Protein AF-A0A8S3EAR9-F1 (afdb_monomer_lite)

pLDDT: mean 70.37, std 11.22, range [48.94, 88.38]

Foldseek 3Di:
DVVVLVVQLVVCVVPDPDDSVVSNVVSVVPPPCVCVVVPPDVVVVVVVVVVVPPPQQADPVRHGPPVVQQDPVRDGDD

Secondary structure (DSSP, 8-state):
-HHHHHHHHHHHHHH--S-HHHHHHHHHHHS--TTGGGS--HHHHHHHHHHHS--PPP-TTSPPPHHHHB-TTSPBP-

Radius of gyration: 26.93 Å; chains: 1; bounding box: 48×26×69 Å

Structure (mmCIF, N/CA/C/O backbone):
data_AF-A0A8S3EAR9-F1
#
_entry.id   AF-A0A8S3EAR9-F1
#
loop_
_atom_site.group_PDB
_atom_site.id
_atom_site.type_symbol
_atom_site.label_atom_id
_atom_site.label_alt_id
_atom_site.label_comp_id
_atom_site.label_asym_id
_atom_site.label_entity_id
_atom_site.label_seq_id
_atom_site.pdbx_PDB_ins_code
_atom_site.Cartn_x
_atom_site.Cartn_y
_atom_site.Cartn_z
_atom_site.occupancy
_atom_site.B_iso_or_equiv
_atom_site.auth_seq_id
_atom_site.auth_comp_id
_atom_site.auth_asym_id
_atom_site.auth_atom_id
_atom_site.pdbx_PDB_model_num
ATOM 1 N N . PRO A 1 1 ? 7.972 -6.996 13.777 1.00 61.53 1 PRO A N 1
ATOM 2 C CA . PRO A 1 1 ? 6.810 -6.135 13.440 1.00 61.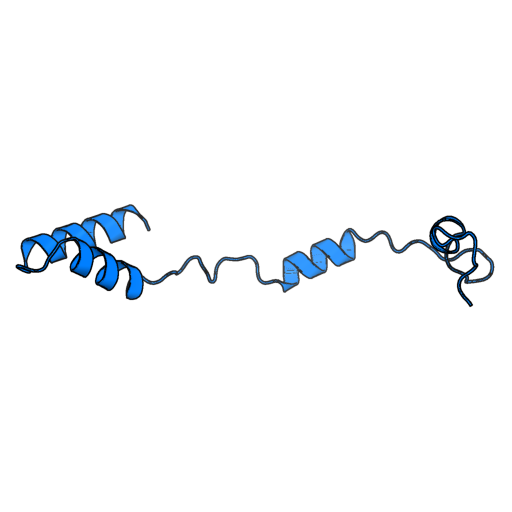53 1 PRO A CA 1
ATOM 3 C C . PRO A 1 1 ? 5.444 -6.837 13.607 1.00 61.53 1 PRO A C 1
ATOM 5 O O . PRO A 1 1 ? 4.737 -6.548 14.562 1.00 61.53 1 PRO A O 1
ATOM 8 N N . ALA A 1 2 ? 5.090 -7.833 12.781 1.00 66.38 2 ALA A N 1
ATOM 9 C CA . ALA A 1 2 ? 3.744 -8.439 12.791 1.00 66.38 2 ALA A CA 1
ATOM 10 C C . ALA A 1 2 ? 3.307 -9.075 14.135 1.00 66.38 2 ALA A C 1
ATOM 12 O O . ALA A 1 2 ? 2.130 -9.054 14.489 1.00 66.38 2 ALA A O 1
ATOM 13 N N . ILE A 1 3 ? 4.256 -9.612 14.912 1.00 74.62 3 ILE A N 1
ATOM 14 C CA . ILE A 1 3 ? 3.990 -10.196 16.240 1.00 74.62 3 ILE A CA 1
ATOM 15 C C . ILE A 1 3 ? 3.610 -9.112 17.266 1.00 74.62 3 ILE A C 1
ATOM 17 O O . ILE A 1 3 ? 2.750 -9.349 18.108 1.00 74.62 3 ILE A O 1
ATOM 21 N N . GLN A 1 4 ? 4.205 -7.919 17.175 1.00 75.75 4 GLN A N 1
ATOM 22 C CA . GLN A 1 4 ? 3.914 -6.799 18.077 1.00 75.75 4 GLN A CA 1
ATOM 23 C C . GLN A 1 4 ? 2.515 -6.238 17.814 1.00 75.75 4 GLN A C 1
ATOM 25 O O . GLN A 1 4 ? 1.715 -6.177 18.740 1.00 75.75 4 GLN A O 1
ATOM 30 N N . LEU A 1 5 ? 2.174 -5.987 16.546 1.00 79.44 5 LEU A N 1
ATOM 31 C CA . LEU A 1 5 ? 0.835 -5.543 16.145 1.00 79.44 5 LEU A CA 1
ATOM 32 C C . LEU A 1 5 ? -0.261 -6.519 16.607 1.00 79.44 5 LEU A C 1
ATOM 34 O O . LEU A 1 5 ? -1.293 -6.117 17.137 1.00 79.44 5 LEU A O 1
ATOM 38 N N . LYS A 1 6 ? -0.028 -7.829 16.465 1.00 83.81 6 LYS A N 1
ATOM 39 C CA . LYS A 1 6 ? -0.964 -8.856 16.946 1.00 83.81 6 LYS A CA 1
ATOM 40 C C . LYS A 1 6 ? -1.162 -8.799 18.464 1.00 83.81 6 LYS A C 1
ATOM 42 O O . LYS A 1 6 ? -2.273 -9.030 18.940 1.00 83.81 6 LYS A O 1
ATOM 47 N N . ASN A 1 7 ? -0.097 -8.542 19.218 1.00 84.81 7 ASN A N 1
ATOM 48 C CA . ASN A 1 7 ? -0.170 -8.436 20.671 1.00 84.81 7 ASN A CA 1
ATOM 49 C C . ASN A 1 7 ? -0.880 -7.146 21.103 1.00 84.81 7 ASN A C 1
ATOM 51 O O . ASN A 1 7 ? -1.677 -7.195 22.033 1.00 84.81 7 ASN A O 1
ATOM 55 N N . GLU A 1 8 ? -0.669 -6.038 20.392 1.00 82.75 8 GLU A N 1
ATOM 56 C CA . GLU A 1 8 ? -1.368 -4.766 20.619 1.00 82.75 8 GLU A CA 1
ATOM 57 C C . GLU A 1 8 ? -2.871 -4.883 20.348 1.00 82.75 8 GLU A C 1
ATOM 59 O O . GLU A 1 8 ? -3.672 -4.498 21.196 1.00 82.75 8 GLU A O 1
ATOM 64 N N . ILE A 1 9 ? -3.270 -5.511 19.235 1.00 84.50 9 ILE A N 1
ATOM 65 C CA . ILE A 1 9 ? -4.687 -5.775 18.925 1.00 84.50 9 ILE A CA 1
ATOM 66 C C . ILE A 1 9 ? -5.334 -6.623 20.025 1.00 84.50 9 ILE A C 1
ATOM 68 O O . ILE A 1 9 ? -6.445 -6.329 20.463 1.00 84.50 9 ILE A O 1
ATOM 72 N N . LYS A 1 10 ? -4.640 -7.667 20.499 1.00 86.31 10 LYS A N 1
ATOM 73 C CA . LYS A 1 10 ? -5.138 -8.528 21.582 1.00 86.31 10 LYS A CA 1
ATOM 74 C C . LYS A 1 10 ? -5.253 -7.791 22.912 1.00 86.31 10 LYS A C 1
ATOM 76 O O . LYS A 1 10 ? -6.231 -7.999 23.619 1.00 86.31 10 LYS A O 1
ATOM 81 N N . ALA A 1 11 ? -4.268 -6.965 23.253 1.00 86.81 11 ALA A N 1
ATOM 82 C CA . ALA A 1 11 ? -4.290 -6.172 24.475 1.00 86.81 11 ALA A CA 1
ATOM 83 C C . ALA A 1 11 ? -5.435 -5.151 24.444 1.00 86.81 11 ALA A C 1
ATOM 85 O O . ALA A 1 11 ? -6.171 -5.034 25.417 1.00 86.81 11 ALA A O 1
ATOM 86 N N . HIS A 1 12 ? -5.640 -4.480 23.310 1.00 82.44 12 HIS A N 1
ATOM 87 C CA . HIS A 1 12 ? -6.723 -3.516 23.142 1.00 82.44 12 HIS A CA 1
ATOM 88 C C . HIS A 1 12 ? -8.100 -4.194 23.217 1.00 82.44 12 HIS A C 1
ATOM 90 O O . HIS A 1 12 ? -8.953 -3.758 23.980 1.00 82.44 12 HIS A O 1
ATOM 96 N N . ALA A 1 13 ? -8.280 -5.328 22.530 1.00 85.31 13 ALA A N 1
ATOM 97 C CA . ALA A 1 1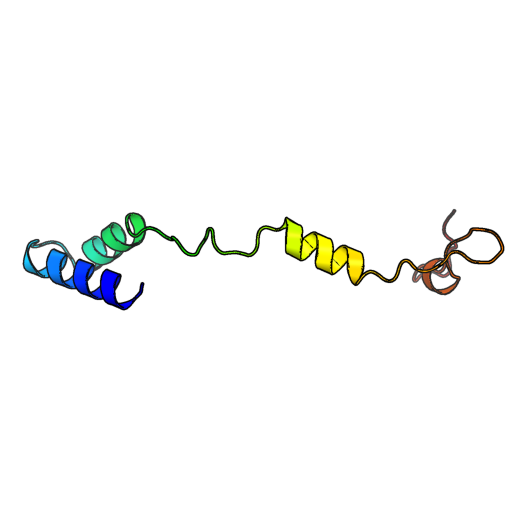3 ? -9.516 -6.117 22.576 1.00 85.31 13 ALA A CA 1
ATOM 98 C C . ALA A 1 13 ? -9.825 -6.737 23.948 1.00 85.31 13 ALA A C 1
ATOM 100 O O . ALA A 1 13 ? -10.960 -7.125 24.196 1.00 85.31 13 ALA A O 1
ATOM 101 N N . ALA A 1 14 ? -8.834 -6.856 24.834 1.00 85.75 14 ALA A N 1
ATOM 102 C CA 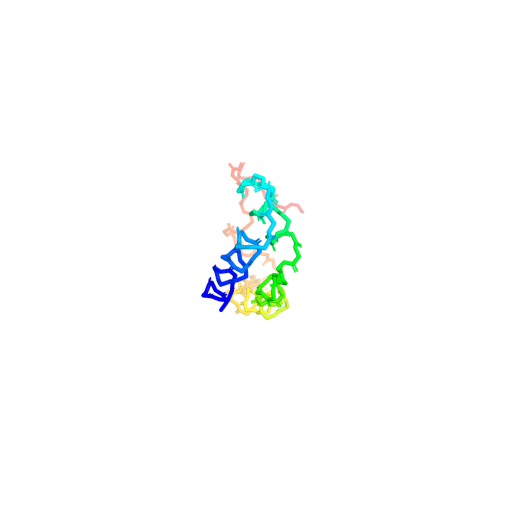. ALA A 1 14 ? -9.045 -7.327 26.201 1.00 85.75 14 ALA A CA 1
ATOM 103 C C . ALA A 1 14 ? -9.491 -6.210 27.162 1.00 85.75 14 ALA A C 1
ATOM 105 O O . ALA A 1 14 ? -9.976 -6.512 28.250 1.00 85.75 14 ALA A O 1
ATOM 106 N N . ILE A 1 15 ? -9.289 -4.940 26.793 1.00 87.56 15 ILE A N 1
ATOM 107 C CA . ILE A 1 15 ? -9.523 -3.776 27.660 1.00 87.56 15 ILE A CA 1
ATOM 108 C C . ILE A 1 15 ? -10.751 -2.980 27.201 1.00 87.56 15 ILE A C 1
ATOM 110 O O . ILE A 1 15 ? -11.421 -2.370 28.033 1.00 87.56 15 ILE A O 1
ATOM 114 N N . THR A 1 16 ? -11.060 -2.979 25.901 1.00 80.81 16 THR A N 1
ATOM 115 C CA . THR A 1 16 ? -12.159 -2.192 25.331 1.00 80.81 16 THR A CA 1
ATOM 116 C C . THR A 1 16 ? -13.320 -3.070 24.868 1.00 80.81 16 THR A C 1
ATOM 118 O O . THR A 1 16 ? -13.118 -4.136 24.297 1.00 80.81 16 THR A O 1
ATOM 121 N N . ASP A 1 17 ? -14.550 -2.587 25.067 1.00 86.56 17 ASP A N 1
ATOM 122 C CA . ASP A 1 17 ? -15.792 -3.223 24.583 1.00 86.56 17 ASP A CA 1
ATOM 123 C C . ASP A 1 17 ? -16.130 -2.787 23.137 1.00 86.56 17 ASP A C 1
ATOM 125 O O . ASP A 1 17 ? -17.280 -2.733 22.702 1.00 86.56 17 ASP A O 1
ATOM 129 N N . GLU A 1 18 ? -15.106 -2.376 22.387 1.00 85.31 18 GLU A N 1
ATOM 130 C CA . GLU A 1 18 ? -15.242 -1.904 21.014 1.00 85.31 18 GLU A CA 1
ATOM 131 C C . GLU A 1 18 ? -15.362 -3.079 20.039 1.00 85.31 18 GLU A C 1
ATOM 133 O O . GLU A 1 18 ? -14.781 -4.149 20.226 1.00 85.31 18 GLU A O 1
ATOM 138 N N . SER A 1 19 ? -16.057 -2.855 18.920 1.00 88.38 19 SER A N 1
ATOM 139 C CA . SER A 1 19 ? -16.060 -3.818 17.818 1.00 88.38 19 SER A CA 1
ATOM 140 C C . SER A 1 19 ? -14.632 -4.119 17.359 1.00 88.38 19 SER A C 1
ATOM 142 O O . SER A 1 19 ? -13.820 -3.214 17.149 1.00 88.38 19 SER A O 1
ATOM 144 N N . THR A 1 20 ? -14.352 -5.394 17.086 1.00 83.69 20 THR A N 1
ATOM 145 C CA . THR A 1 20 ? -13.056 -5.859 16.575 1.00 83.69 20 THR A CA 1
ATOM 146 C C . THR A 1 20 ? -12.619 -5.103 15.315 1.00 83.69 20 THR A C 1
ATOM 148 O O . THR A 1 20 ? -11.433 -4.839 15.135 1.00 83.69 20 THR A O 1
ATOM 151 N N . SER A 1 21 ? -13.566 -4.698 14.461 1.00 84.69 21 SER A N 1
ATOM 152 C CA . SER A 1 21 ? -13.287 -3.888 13.267 1.00 84.69 21 SER A CA 1
ATOM 153 C C . SER A 1 21 ? -12.706 -2.511 13.602 1.00 84.69 21 SER A C 1
ATOM 155 O O . SER A 1 21 ? -11.770 -2.062 12.941 1.00 84.69 21 SER A O 1
ATOM 157 N N . THR A 1 22 ? -13.224 -1.862 14.646 1.00 87.12 22 THR A N 1
ATOM 158 C CA . THR A 1 22 ? -12.759 -0.556 15.126 1.00 87.12 22 THR A CA 1
ATOM 159 C C . THR A 1 22 ? -11.350 -0.664 15.693 1.00 87.12 22 THR A C 1
ATOM 161 O O . THR A 1 22 ? -10.490 0.138 15.336 1.00 87.12 22 THR A O 1
ATOM 164 N N . ILE A 1 23 ? -11.095 -1.706 16.489 1.00 85.50 23 ILE A N 1
ATOM 165 C CA . ILE A 1 23 ? -9.790 -1.972 17.106 1.00 85.50 23 ILE A CA 1
ATOM 166 C C . ILE A 1 23 ? -8.725 -2.242 16.041 1.00 85.50 23 ILE A C 1
ATOM 168 O O . ILE A 1 23 ? -7.630 -1.688 16.095 1.00 85.50 23 ILE A O 1
ATOM 172 N N . ILE A 1 24 ? -9.037 -3.070 15.042 1.00 85.00 24 ILE A N 1
ATOM 173 C CA . ILE A 1 24 ? -8.112 -3.343 13.933 1.00 85.00 24 ILE A CA 1
ATOM 174 C C . ILE A 1 24 ? -7.820 -2.052 13.161 1.00 85.00 24 ILE A C 1
ATOM 176 O O . ILE A 1 24 ? -6.667 -1.766 12.847 1.00 85.00 24 ILE A O 1
ATOM 180 N N . HIS A 1 25 ? -8.843 -1.248 12.872 1.00 84.81 25 HIS A N 1
ATOM 181 C CA . HIS A 1 25 ? -8.666 -0.011 12.117 1.00 84.81 25 HIS A CA 1
ATOM 182 C C . HIS A 1 25 ? -7.829 1.033 12.878 1.00 84.81 25 HIS A C 1
ATOM 184 O O . HIS A 1 25 ? -6.944 1.657 12.289 1.00 84.81 25 HIS A O 1
ATOM 190 N N . SER A 1 26 ? -8.084 1.229 14.175 1.00 83.12 26 SER A N 1
ATOM 191 C CA . SER 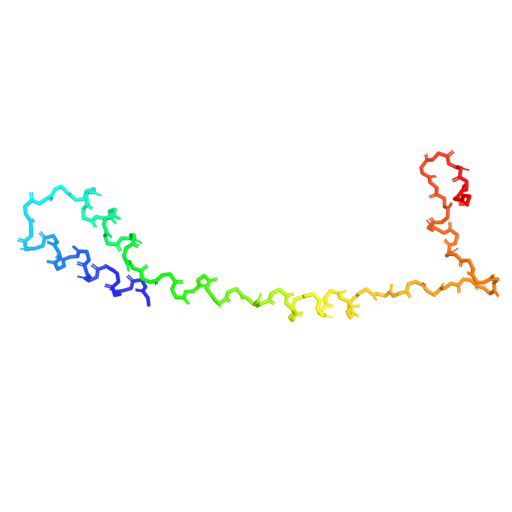A 1 26 ? -7.337 2.186 14.997 1.00 83.12 26 SER A CA 1
ATOM 192 C C . SER A 1 26 ? -5.879 1.761 15.166 1.00 83.12 26 SER A C 1
ATOM 194 O O . SER A 1 26 ? -4.984 2.556 14.883 1.00 83.12 26 SER A O 1
ATOM 196 N N . THR A 1 27 ?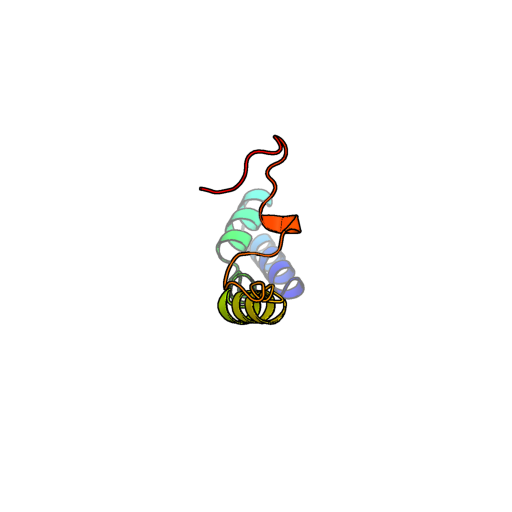 -5.642 0.496 15.524 1.00 82.56 27 THR A N 1
ATOM 197 C CA . THR A 1 27 ? -4.291 -0.051 15.713 1.00 82.56 27 THR A CA 1
ATOM 198 C C . THR A 1 27 ? -3.470 -0.004 14.431 1.00 82.56 27 THR A C 1
ATOM 200 O O . THR A 1 27 ? -2.334 0.453 14.471 1.00 82.56 27 THR A O 1
ATOM 203 N N . LEU A 1 28 ? -4.033 -0.373 13.276 1.00 81.81 28 LEU A N 1
ATOM 204 C CA . LEU A 1 28 ? -3.326 -0.290 11.991 1.00 81.81 28 LEU A CA 1
ATOM 205 C C . LEU A 1 28 ? -2.971 1.144 11.588 1.00 81.81 28 LEU A C 1
ATOM 207 O O . LEU A 1 28 ? -1.943 1.358 10.951 1.00 81.81 28 LEU A O 1
ATOM 211 N N . ARG A 1 29 ? -3.806 2.127 11.946 1.00 79.12 29 ARG A N 1
ATOM 212 C CA . ARG A 1 29 ? -3.555 3.542 11.639 1.00 79.12 29 ARG A CA 1
ATOM 213 C C . ARG A 1 29 ? -2.426 4.124 12.482 1.00 79.12 29 ARG A C 1
ATOM 215 O O . ARG A 1 29 ? -1.689 4.981 12.002 1.00 79.12 29 ARG A O 1
ATOM 222 N N . THR A 1 30 ? -2.331 3.711 13.741 1.00 74.06 30 THR A N 1
ATOM 223 C CA . THR A 1 30 ? -1.307 4.194 14.674 1.00 74.06 30 THR A CA 1
ATOM 224 C C . THR A 1 30 ? -0.034 3.367 14.627 1.00 74.06 30 THR A C 1
ATOM 226 O O . THR A 1 30 ? 1.007 3.853 15.065 1.00 74.06 30 THR A O 1
ATOM 229 N N . TYR A 1 31 ? -0.102 2.131 14.121 1.00 73.62 31 TYR A N 1
ATOM 230 C CA . TYR A 1 31 ? 1.061 1.269 14.012 1.00 73.62 31 TYR A CA 1
ATOM 231 C C . TYR A 1 31 ? 2.075 1.946 13.091 1.00 73.62 31 TYR A C 1
ATOM 233 O O . TYR A 1 31 ? 1.757 2.206 11.925 1.00 73.62 31 TYR A O 1
ATOM 241 N N . PRO A 1 32 ? 3.282 2.269 13.586 1.00 67.00 32 PRO A N 1
ATOM 242 C CA . PRO A 1 32 ? 4.282 2.895 12.753 1.00 67.00 32 PRO A CA 1
ATOM 243 C C . PRO A 1 32 ? 4.582 1.926 11.613 1.00 67.00 32 PRO A C 1
ATOM 245 O O . PRO A 1 32 ? 5.135 0.845 11.824 1.00 67.00 32 PRO A O 1
ATOM 248 N N . LEU A 1 33 ? 4.218 2.323 10.391 1.00 62.75 33 LEU A N 1
ATOM 249 C CA . LEU A 1 33 ? 4.698 1.725 9.147 1.00 62.75 33 LEU A CA 1
ATOM 250 C C . LEU A 1 33 ? 6.191 2.051 9.019 1.00 62.75 33 LEU A C 1
ATOM 252 O O . LEU A 1 33 ? 6.629 2.730 8.094 1.00 62.75 33 LEU A O 1
ATOM 256 N N . SER A 1 34 ? 6.983 1.596 9.987 1.00 55.41 34 SER A N 1
ATOM 257 C CA . SER A 1 34 ? 8.421 1.815 10.066 1.00 55.41 34 SER A CA 1
ATOM 258 C C . SER A 1 34 ? 9.164 1.168 8.890 1.00 55.41 34 SER A C 1
ATOM 260 O O . SER A 1 34 ? 10.342 1.455 8.705 1.00 55.41 34 SER A O 1
ATOM 262 N N . ASP A 1 35 ? 8.474 0.367 8.071 1.00 50.78 35 ASP A N 1
ATOM 263 C CA . ASP A 1 35 ? 9.002 -0.231 6.842 1.00 50.78 35 ASP A CA 1
ATOM 264 C C . ASP A 1 35 ? 8.631 0.543 5.566 1.00 50.78 35 ASP A C 1
ATOM 266 O O . ASP A 1 35 ? 9.259 0.336 4.531 1.00 50.78 35 ASP A O 1
ATOM 270 N N . ALA A 1 36 ? 7.683 1.490 5.598 1.00 49.84 36 ALA A N 1
ATOM 271 C CA . ALA A 1 36 ? 7.415 2.338 4.426 1.00 49.84 36 ALA A CA 1
ATOM 272 C C . ALA A 1 36 ? 8.561 3.338 4.166 1.00 49.84 36 ALA A C 1
ATOM 274 O O . ALA A 1 36 ? 8.763 3.777 3.037 1.00 49.84 36 ALA A O 1
ATOM 275 N N . GLY A 1 37 ? 9.349 3.648 5.203 1.00 48.94 37 GLY A N 1
ATOM 276 C CA . GLY A 1 37 ? 10.617 4.379 5.100 1.00 48.94 37 GLY A CA 1
ATOM 277 C C . GLY A 1 37 ? 11.833 3.500 4.771 1.00 48.94 37 GLY A C 1
ATOM 278 O O . GLY A 1 37 ? 12.922 4.035 4.596 1.00 48.94 37 GLY A O 1
ATOM 279 N N . GLN A 1 38 ? 11.663 2.174 4.683 1.00 49.50 38 GLN A N 1
ATOM 280 C CA . GLN A 1 38 ? 12.694 1.218 4.251 1.00 49.50 38 GLN A CA 1
ATOM 281 C C . GLN A 1 38 ? 12.540 0.800 2.789 1.00 49.50 38 GLN A C 1
ATOM 283 O O . GLN A 1 38 ? 13.237 -0.104 2.323 1.00 49.50 38 GLN A O 1
ATOM 288 N N . HIS A 1 39 ? 11.663 1.458 2.028 1.00 51.91 39 HIS A N 1
ATOM 289 C CA . HIS A 1 39 ? 11.841 1.417 0.589 1.00 51.91 39 HIS A CA 1
ATOM 290 C C . HIS A 1 39 ? 13.244 1.970 0.318 1.00 51.91 39 HIS A C 1
ATOM 292 O O . HIS A 1 39 ? 13.530 3.066 0.812 1.00 51.91 39 HIS A O 1
ATOM 298 N N . PRO A 1 40 ? 14.139 1.238 -0.381 1.00 53.09 40 PRO A N 1
ATOM 299 C CA . PRO A 1 40 ? 15.427 1.790 -0.758 1.00 53.09 40 PRO A CA 1
ATOM 300 C C . PRO A 1 40 ? 15.124 3.136 -1.388 1.00 53.09 40 PRO A C 1
ATOM 302 O O . PRO A 1 40 ? 14.336 3.214 -2.336 1.00 53.09 40 PRO A O 1
ATOM 305 N N . THR A 1 41 ? 15.648 4.184 -0.753 1.00 59.84 41 THR A N 1
ATOM 306 C CA . THR A 1 41 ? 15.508 5.563 -1.192 1.00 59.84 41 THR A CA 1
ATOM 307 C C . THR A 1 41 ? 15.675 5.555 -2.704 1.00 59.84 41 THR A C 1
ATOM 309 O O . THR A 1 41 ? 16.520 4.838 -3.241 1.00 59.84 41 THR A O 1
ATOM 312 N N . ASN A 1 42 ? 14.812 6.258 -3.432 1.00 58.28 42 ASN A N 1
ATOM 313 C CA . ASN A 1 42 ? 14.834 6.205 -4.895 1.00 58.28 42 ASN A CA 1
ATOM 314 C C . ASN A 1 42 ? 16.236 6.476 -5.465 1.00 58.28 42 ASN A C 1
ATOM 316 O O . ASN A 1 42 ? 16.531 6.062 -6.569 1.00 58.28 42 ASN A O 1
ATOM 320 N N . GLU A 1 43 ? 17.119 7.117 -4.707 1.00 63.59 43 GLU A N 1
ATOM 321 C CA . GLU A 1 43 ? 18.487 7.458 -5.062 1.00 63.59 43 GLU A CA 1
ATOM 322 C C . GLU A 1 43 ? 19.415 6.258 -5.364 1.00 63.59 43 GLU A C 1
ATOM 324 O O . GLU A 1 43 ? 19.881 6.184 -6.499 1.00 63.59 43 GLU A O 1
ATOM 329 N N . PRO A 1 44 ? 19.669 5.270 -4.478 1.00 64.75 44 PRO A N 1
ATOM 330 C CA . PRO A 1 44 ? 20.430 4.068 -4.832 1.00 64.75 44 PRO A CA 1
ATOM 331 C C . PRO A 1 44 ? 19.811 3.274 -5.987 1.00 64.75 44 PRO A C 1
ATOM 333 O O . PRO A 1 44 ? 20.548 2.778 -6.835 1.00 64.75 44 PRO A O 1
ATOM 336 N N . LEU A 1 45 ? 18.479 3.196 -6.072 1.00 64.06 45 LEU A N 1
ATOM 337 C CA . LEU A 1 45 ? 17.774 2.550 -7.188 1.00 64.06 45 LEU A CA 1
ATOM 338 C C . LEU A 1 45 ? 17.988 3.307 -8.508 1.00 64.06 45 LEU A C 1
ATOM 340 O O . LEU A 1 45 ? 18.321 2.699 -9.522 1.00 64.06 45 LEU A O 1
ATOM 344 N N . MET A 1 46 ? 17.877 4.634 -8.486 1.00 68.12 46 MET A N 1
ATOM 345 C CA . MET A 1 46 ? 18.136 5.520 -9.622 1.00 68.12 46 MET A CA 1
ATOM 346 C C . MET A 1 46 ? 19.600 5.467 -10.055 1.00 68.12 46 MET A C 1
ATOM 348 O O . MET A 1 46 ? 19.869 5.414 -11.251 1.00 68.12 46 MET A O 1
ATOM 352 N N . LEU A 1 47 ? 20.546 5.407 -9.114 1.00 68.06 47 LEU A N 1
ATOM 353 C CA . LEU A 1 47 ? 21.968 5.212 -9.401 1.00 68.06 47 LEU A CA 1
ATOM 354 C C . LEU A 1 47 ? 22.231 3.833 -10.009 1.00 68.06 47 LEU A C 1
ATOM 356 O O . LEU A 1 47 ? 23.033 3.717 -10.933 1.00 68.06 47 LEU A O 1
ATOM 360 N N . MET A 1 48 ? 21.551 2.788 -9.532 1.00 64.25 48 MET A N 1
ATOM 361 C CA . MET A 1 48 ? 21.670 1.447 -10.104 1.00 64.25 48 MET A CA 1
ATOM 362 C C . MET A 1 48 ? 21.107 1.404 -11.527 1.00 64.25 48 MET A C 1
ATOM 364 O O . MET A 1 48 ? 21.775 0.896 -12.421 1.00 64.25 48 MET A O 1
ATOM 368 N N . ILE A 1 49 ? 19.947 2.023 -11.765 1.00 66.38 49 ILE A N 1
ATOM 369 C CA . ILE A 1 49 ? 19.349 2.172 -13.099 1.00 66.38 49 ILE A CA 1
ATOM 370 C C . ILE A 1 49 ? 20.265 2.993 -14.015 1.00 66.38 49 ILE A C 1
ATOM 372 O O . ILE A 1 49 ? 20.471 2.612 -15.162 1.00 66.38 49 ILE A O 1
ATOM 376 N N . GLN A 1 50 ? 20.857 4.088 -13.533 1.00 63.03 50 GLN A N 1
ATOM 377 C CA . GLN A 1 50 ? 21.813 4.886 -14.309 1.00 63.03 50 GLN A CA 1
ATOM 378 C C . GLN A 1 50 ? 23.083 4.102 -14.652 1.00 63.03 50 GLN A C 1
ATOM 380 O O . GLN A 1 50 ? 23.565 4.210 -15.772 1.00 63.03 50 GLN A O 1
ATOM 385 N N . ARG A 1 51 ? 23.605 3.289 -13.727 1.00 62.84 51 ARG A N 1
ATOM 386 C CA . ARG A 1 51 ? 24.777 2.428 -13.968 1.00 62.84 51 ARG A CA 1
ATOM 387 C C . ARG A 1 51 ? 24.468 1.251 -14.895 1.00 62.84 51 ARG A C 1
ATOM 389 O O . ARG A 1 51 ? 25.357 0.795 -15.603 1.00 62.84 51 ARG A O 1
ATOM 396 N N . GLN A 1 52 ? 23.233 0.751 -14.872 1.00 64.19 52 GLN A N 1
ATOM 397 C CA . GLN A 1 52 ? 22.760 -0.325 -15.748 1.00 64.19 52 GLN A CA 1
ATOM 398 C C . GLN A 1 52 ? 22.325 0.170 -17.128 1.00 64.19 52 GLN A C 1
ATOM 400 O O . GLN A 1 52 ? 22.275 -0.625 -18.064 1.00 64.19 52 GLN A O 1
ATOM 405 N N . ARG A 1 53 ? 22.027 1.466 -17.280 1.00 60.47 53 ARG A N 1
ATOM 406 C CA . ARG A 1 53 ? 21.910 2.091 -18.595 1.00 60.47 53 ARG A CA 1
ATOM 407 C C . ARG A 1 53 ? 23.291 2.070 -19.233 1.00 60.47 53 ARG A C 1
ATOM 409 O O . ARG A 1 53 ? 24.115 2.945 -18.994 1.00 60.47 53 ARG A O 1
ATOM 416 N N . THR A 1 54 ? 23.526 1.074 -20.073 1.00 59.06 54 THR A N 1
ATOM 417 C CA . THR A 1 54 ? 24.501 1.174 -21.149 1.00 59.06 54 THR A CA 1
ATOM 418 C C . THR A 1 54 ? 24.124 2.403 -21.962 1.00 59.06 54 THR A C 1
ATOM 420 O O . THR A 1 54 ? 23.156 2.387 -22.721 1.00 59.06 54 THR A O 1
ATOM 423 N N . THR A 1 55 ? 24.834 3.509 -21.744 1.00 62.00 55 THR A N 1
ATOM 424 C CA . THR A 1 55 ? 24.788 4.659 -22.638 1.00 62.00 55 THR A CA 1
ATOM 425 C C . THR A 1 55 ? 25.171 4.122 -23.999 1.00 62.00 55 THR A C 1
ATOM 427 O O . THR A 1 55 ? 26.309 3.701 -24.205 1.00 62.00 55 THR A O 1
ATOM 430 N N . GLU A 1 56 ? 24.199 4.035 -24.901 1.00 62.53 56 GLU A N 1
ATOM 431 C CA . GLU A 1 56 ? 24.509 3.623 -26.253 1.00 62.53 56 GLU A CA 1
ATOM 432 C C . GLU A 1 56 ? 25.465 4.662 -26.826 1.00 62.53 56 GLU A C 1
ATOM 434 O O . GLU A 1 56 ? 25.156 5.853 -26.882 1.00 62.53 56 GLU A O 1
ATOM 439 N N . THR A 1 57 ? 26.676 4.214 -27.136 1.00 62.06 57 THR A N 1
ATOM 440 C CA . THR A 1 57 ? 27.720 5.075 -27.667 1.00 62.06 57 THR A CA 1
ATOM 441 C C . THR A 1 57 ? 27.239 5.614 -28.999 1.00 62.06 57 THR A C 1
ATOM 443 O O . THR A 1 57 ? 26.830 4.832 -29.858 1.00 62.06 57 THR A O 1
ATOM 446 N N . VAL A 1 58 ? 27.277 6.935 -29.153 1.00 67.88 58 VAL A N 1
ATOM 447 C CA . VAL A 1 58 ? 27.034 7.585 -30.440 1.00 67.88 58 VAL A CA 1
ATOM 448 C C . VAL A 1 58 ? 27.945 6.993 -31.517 1.00 67.88 58 VAL A C 1
ATOM 450 O O . VAL A 1 58 ? 29.041 6.508 -31.221 1.00 67.88 58 VAL A O 1
ATOM 453 N N . ASP A 1 59 ? 27.460 6.985 -32.753 1.00 68.81 59 ASP A N 1
ATOM 454 C CA . ASP A 1 59 ? 28.238 6.555 -33.907 1.00 68.81 59 ASP A CA 1
ATOM 455 C C . ASP A 1 59 ? 29.444 7.485 -34.149 1.00 68.81 59 ASP A C 1
ATOM 457 O O . ASP A 1 59 ? 29.632 8.501 -33.474 1.00 68.81 59 ASP A O 1
ATOM 461 N N . ALA A 1 60 ? 30.301 7.121 -35.106 1.00 71.06 60 ALA A N 1
ATOM 462 C CA . ALA A 1 60 ? 31.512 7.882 -35.426 1.00 71.06 60 ALA A CA 1
ATOM 463 C C . ALA A 1 60 ? 31.230 9.342 -35.843 1.00 71.06 60 ALA A C 1
ATOM 465 O O . ALA A 1 60 ? 32.119 10.185 -35.730 1.00 71.06 60 ALA A O 1
ATOM 466 N N . ASP A 1 61 ? 29.995 9.642 -36.259 1.00 73.44 61 ASP A N 1
ATOM 467 C CA . ASP A 1 61 ? 29.530 10.972 -36.652 1.00 73.44 61 ASP A CA 1
ATOM 468 C C . ASP A 1 61 ? 28.859 11.731 -35.488 1.00 73.44 61 ASP A C 1
ATOM 470 O O . ASP A 1 61 ? 28.298 12.815 -35.680 1.00 73.44 61 ASP A O 1
ATOM 474 N N . GLY A 1 62 ? 28.892 11.175 -34.272 1.00 69.75 62 GLY A N 1
ATOM 475 C CA . GLY A 1 62 ? 28.296 11.762 -33.072 1.00 69.75 62 GLY A CA 1
ATOM 476 C C . GLY A 1 62 ? 26.770 11.657 -33.014 1.00 69.75 62 GLY A C 1
ATOM 477 O O . GLY A 1 62 ? 26.140 12.352 -32.213 1.00 69.75 62 GLY A O 1
ATOM 478 N N . ARG A 1 63 ? 26.153 10.814 -33.847 1.00 71.38 63 ARG A N 1
ATOM 479 C CA . ARG A 1 63 ? 24.700 10.613 -33.909 1.00 71.38 63 ARG A CA 1
ATOM 480 C C . ARG A 1 63 ? 24.290 9.371 -33.116 1.00 71.38 63 ARG A C 1
ATOM 482 O O . ARG A 1 63 ? 25.100 8.509 -32.790 1.00 71.38 63 ARG A O 1
ATOM 489 N N . LEU A 1 64 ? 23.011 9.287 -32.750 1.00 71.06 64 LEU A N 1
ATOM 490 C CA . LEU A 1 64 ? 22.467 8.103 -32.073 1.00 71.06 64 LEU A CA 1
ATOM 491 C C . LEU A 1 64 ? 22.666 6.847 -32.945 1.00 71.06 64 LEU A C 1
ATOM 493 O O . LEU A 1 64 ? 22.555 6.952 -34.163 1.00 71.06 64 LEU A O 1
ATOM 497 N N . PRO A 1 65 ? 22.892 5.656 -32.369 1.00 72.69 65 PRO A N 1
ATOM 498 C CA . PRO A 1 65 ? 22.993 4.427 -33.154 1.00 72.69 65 PRO A CA 1
ATOM 499 C C . PRO A 1 65 ? 21.779 4.185 -34.056 1.00 72.69 65 PRO A C 1
ATOM 501 O O . PRO A 1 65 ? 20.643 4.447 -33.660 1.00 72.69 65 PRO A O 1
ATOM 504 N N . ASP A 1 66 ? 22.000 3.616 -35.244 1.00 71.12 66 ASP A N 1
ATOM 505 C CA . ASP A 1 66 ? 20.970 3.435 -36.284 1.00 71.12 66 ASP A CA 1
ATOM 506 C C . ASP A 1 66 ? 19.692 2.747 -35.792 1.00 71.12 66 ASP A C 1
ATOM 508 O O . ASP A 1 66 ? 18.585 3.112 -36.188 1.00 71.12 66 ASP A O 1
ATOM 512 N N . LYS A 1 67 ? 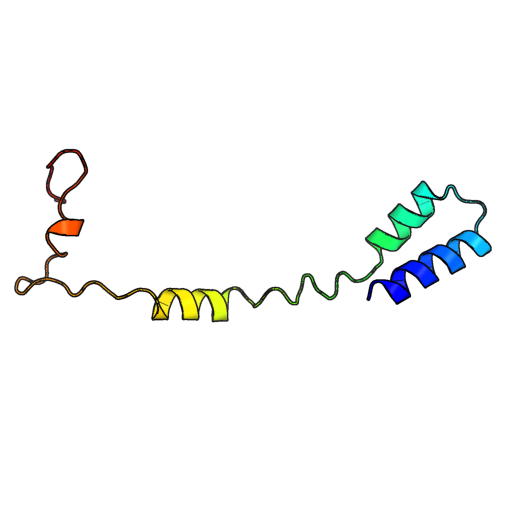19.828 1.777 -34.882 1.00 71.69 67 LYS A N 1
ATOM 513 C CA . LYS A 1 67 ? 18.693 1.070 -34.269 1.00 71.69 67 LYS A CA 1
ATOM 514 C C . LYS A 1 67 ? 17.781 1.977 -33.433 1.00 71.69 67 LYS A C 1
ATOM 516 O O . LYS A 1 67 ? 16.612 1.652 -33.266 1.00 71.69 67 LYS A O 1
ATOM 521 N N . LEU A 1 68 ? 18.302 3.092 -32.919 1.00 68.75 68 LEU A N 1
ATOM 522 C CA . LEU A 1 68 ? 17.545 4.109 -32.186 1.00 68.75 68 LEU A CA 1
ATOM 523 C C . LEU A 1 68 ? 17.079 5.257 -33.084 1.00 68.75 68 LEU A C 1
ATOM 525 O O . LEU A 1 68 ? 16.169 5.987 -32.706 1.00 68.75 68 LEU A O 1
ATOM 529 N N . ARG A 1 69 ? 17.681 5.430 -34.266 1.00 70.25 69 ARG A N 1
ATOM 530 C CA . ARG A 1 69 ? 17.303 6.487 -35.218 1.00 70.25 69 ARG A CA 1
ATOM 531 C C . ARG A 1 69 ? 16.072 6.154 -36.051 1.00 70.25 69 ARG A C 1
ATOM 533 O O . ARG A 1 69 ? 15.535 7.045 -36.705 1.00 70.25 69 ARG A O 1
ATOM 540 N N . LYS A 1 70 ? 15.638 4.896 -36.049 1.00 66.12 70 LYS A N 1
ATOM 541 C CA . LYS A 1 70 ? 14.453 4.457 -36.781 1.00 66.12 70 LYS A CA 1
ATOM 542 C C . LYS A 1 70 ? 13.247 4.478 -35.858 1.00 66.12 70 LYS A C 1
ATOM 544 O O . LYS A 1 70 ? 13.198 3.764 -34.860 1.00 66.12 70 LYS A O 1
ATOM 549 N N . THR A 1 71 ? 12.260 5.294 -36.202 1.00 62.59 71 THR A N 1
ATOM 550 C CA . THR A 1 71 ? 10.921 5.160 -35.627 1.00 62.59 71 THR A CA 1
ATOM 551 C C . THR A 1 71 ? 10.206 3.974 -36.283 1.00 62.59 71 THR A C 1
ATOM 553 O O . THR A 1 71 ? 10.567 3.557 -37.381 1.00 62.59 71 THR A O 1
ATOM 556 N N . TYR A 1 72 ? 9.143 3.447 -35.664 1.00 60.03 72 TYR A N 1
ATOM 557 C CA . TYR A 1 72 ? 8.288 2.386 -36.241 1.00 60.03 72 TYR A CA 1
ATOM 558 C C . TYR A 1 72 ? 7.610 2.764 -37.579 1.00 60.03 72 TYR A C 1
ATOM 560 O O . TYR A 1 72 ? 6.774 2.017 -38.081 1.00 60.03 72 TYR A O 1
ATOM 568 N N . ARG A 1 73 ? 7.920 3.944 -38.126 1.00 65.06 73 ARG A N 1
ATOM 569 C CA . ARG A 1 73 ? 7.401 4.503 -39.375 1.00 65.06 73 ARG A CA 1
ATOM 570 C C . ARG A 1 73 ? 8.498 4.769 -40.412 1.00 65.06 73 ARG A C 1
ATOM 572 O O . ARG A 1 73 ? 8.228 5.449 -41.389 1.00 65.06 73 ARG A O 1
ATOM 579 N N . ASP A 1 74 ? 9.721 4.278 -40.186 1.00 60.84 74 ASP A N 1
ATOM 580 C CA . ASP A 1 74 ? 10.906 4.525 -41.028 1.00 60.84 74 ASP A CA 1
ATOM 581 C C . ASP A 1 74 ? 11.250 6.015 -41.234 1.00 60.84 74 ASP A C 1
ATOM 583 O O . ASP A 1 74 ? 12.064 6.375 -42.083 1.00 60.84 74 ASP A O 1
ATOM 587 N N . GLU A 1 75 ? 10.687 6.898 -40.409 1.00 59.31 75 GLU A N 1
ATOM 588 C CA . GLU A 1 75 ? 11.037 8.312 -40.379 1.00 59.31 75 GLU A CA 1
ATOM 589 C C . GLU A 1 75 ? 12.251 8.492 -39.463 1.00 59.31 75 GLU A C 1
ATOM 591 O O . GLU A 1 75 ? 12.253 8.037 -38.311 1.00 59.31 75 GLU A O 1
ATOM 596 N N . GLY A 1 76 ? 13.302 9.121 -39.994 1.00 58.41 76 GLY A N 1
ATOM 597 C CA . GLY A 1 76 ? 14.485 9.479 -39.220 1.00 58.41 76 GLY A CA 1
ATOM 598 C C . GLY A 1 76 ? 14.161 10.578 -38.211 1.00 58.41 76 GLY A C 1
ATOM 599 O O . GLY A 1 76 ? 13.407 11.499 -38.517 1.00 58.41 76 GLY A O 1
ATOM 600 N N . PHE A 1 77 ? 14.746 10.501 -37.015 1.00 54.94 77 PHE A N 1
ATOM 601 C CA . PHE A 1 77 ? 14.714 11.623 -36.073 1.00 54.94 77 PHE A CA 1
ATOM 602 C C . PHE A 1 77 ? 15.400 12.845 -36.712 1.00 54.94 77 PHE A C 1
ATOM 604 O O . PHE A 1 77 ? 16.562 12.743 -37.120 1.00 54.94 77 PHE A O 1
ATOM 611 N N . ILE A 1 78 ? 14.653 13.949 -36.838 1.00 57.38 78 ILE A N 1
ATOM 612 C CA . ILE A 1 78 ? 15.131 15.269 -37.291 1.00 57.38 78 ILE A CA 1
ATOM 613 C C . ILE A 1 78 ? 15.917 15.932 -36.162 1.00 57.38 78 ILE A C 1
ATOM 615 O O . ILE A 1 78 ? 15.410 15.908 -35.017 1.00 57.38 78 ILE A O 1
#

Organism: NCBI:txid392030

Sequence (78 aa):
PAIQLKNEIKAHAAITDESTSTIIHSTLRTYPLSDAGQHPTNEPLMLMIQRQRTTETVDADGRLPDKLRKTYRDEGFI